Protein AF-A0A3R9X956-F1 (afdb_monomer)

pLDDT: mean 88.22, std 9.68, range [40.03, 97.5]

Mean predicted aligned error: 6.37 Å

Solvent-accessible surface area (backbone atoms only — not comparable to full-atom values): 5744 Å² total; per-residue (Å²): 78,49,27,68,61,52,51,50,45,56,70,79,38,56,86,71,43,56,41,60,66,43,46,50,56,52,52,73,52,25,35,60,70,44,72,50,82,41,82,73,89,79,69,63,71,80,51,96,93,38,40,41,66,55,55,52,53,47,43,51,74,72,67,48,59,50,30,40,58,76,71,4,32,28,36,54,32,65,73,29,72,64,45,50,44,42,49,26,54,32,70,73,41,81,76,62,85,90,70,131

Radius of gyration: 15.82 Å; Cα contacts (8 Å, |Δi|>4): 124; chains: 1; bounding box: 38×31×35 Å

Sequence (100 aa):
MTADQAIDLLHKSPGAYTTPEQIRALAARVNADATGRLTVLYSGGVGKGVWSNDIIKGMVAAGEDVRVINKSEAARFMESKDFYSAVAKAHGIPVEPLIA

Foldseek 3Di:
DFLVVLLVCCVVCVVQQQAPVSLVVSLVPFWQFFFFDAEDDAADAPDVVHTPVNVVVVCVVVVHRYGDSCPGRSVVNCPDLSSVVSNCNSVVHDSDPPDD

Structure (mmCIF, N/CA/C/O backbone):
data_AF-A0A3R9X956-F1
#
_entry.id   AF-A0A3R9X956-F1
#
loop_
_atom_site.group_PDB
_atom_site.id
_atom_site.type_symbol
_atom_site.label_atom_id
_atom_site.label_alt_id
_atom_site.label_comp_id
_atom_site.label_asym_id
_atom_site.label_entity_id
_atom_site.label_seq_id
_atom_site.pdbx_PDB_ins_code
_atom_site.Cartn_x
_atom_site.Cartn_y
_atom_site.Cartn_z
_atom_site.occupancy
_atom_site.B_iso_or_equiv
_atom_site.auth_seq_id
_atom_site.auth_comp_id
_atom_site.auth_asym_id
_atom_site.auth_atom_id
_atom_site.pdbx_PDB_model_num
ATOM 1 N N . MET A 1 1 ? 6.310 -10.181 9.472 1.00 94.81 1 MET A N 1
ATOM 2 C CA . MET A 1 1 ? 5.140 -10.871 8.865 1.00 94.81 1 MET A CA 1
ATOM 3 C C . MET A 1 1 ? 5.029 -10.510 7.390 1.00 94.81 1 MET A C 1
ATOM 5 O O . MET A 1 1 ? 5.603 -9.496 7.002 1.00 94.81 1 MET A O 1
ATOM 9 N N . THR A 1 2 ? 4.332 -11.314 6.588 1.00 97.06 2 THR A N 1
ATOM 10 C CA . THR A 1 2 ? 3.979 -10.961 5.199 1.00 97.06 2 THR A CA 1
ATOM 11 C C . THR A 1 2 ? 2.799 -9.988 5.162 1.00 97.06 2 THR A C 1
ATOM 13 O O . THR A 1 2 ? 2.115 -9.804 6.173 1.00 97.06 2 THR A O 1
ATOM 16 N N . ALA A 1 3 ? 2.542 -9.374 4.007 1.00 96.62 3 ALA A N 1
ATOM 17 C CA . ALA A 1 3 ? 1.371 -8.528 3.807 1.00 96.62 3 ALA A CA 1
ATOM 18 C C . ALA A 1 3 ? 0.077 -9.338 3.962 1.00 96.62 3 ALA A C 1
ATOM 20 O O . ALA A 1 3 ? -0.820 -8.896 4.670 1.00 96.62 3 ALA A O 1
ATOM 21 N N . ASP A 1 4 ? 0.004 -10.549 3.398 1.00 97.50 4 ASP A N 1
ATOM 22 C CA . ASP A 1 4 ? -1.199 -11.396 3.501 1.00 97.50 4 ASP A CA 1
ATOM 23 C C . ASP A 1 4 ? -1.517 -11.757 4.953 1.00 97.50 4 ASP A C 1
ATOM 25 O O . ASP A 1 4 ? -2.667 -11.703 5.367 1.00 97.50 4 ASP A O 1
ATOM 29 N N . GLN A 1 5 ? -0.495 -12.044 5.767 1.00 97.50 5 GLN A N 1
ATOM 30 C CA . GLN A 1 5 ? -0.684 -12.290 7.198 1.00 97.50 5 GLN A CA 1
ATOM 31 C C . GLN A 1 5 ? -1.242 -11.059 7.927 1.00 97.50 5 GLN A C 1
ATOM 33 O O . GLN A 1 5 ? -2.057 -11.201 8.837 1.00 97.50 5 GLN A O 1
ATOM 38 N N . ALA A 1 6 ? -0.801 -9.857 7.553 1.00 96.81 6 ALA A N 1
ATOM 39 C CA . ALA A 1 6 ? -1.293 -8.614 8.138 1.00 96.81 6 ALA A CA 1
ATOM 40 C C . ALA A 1 6 ? -2.733 -8.301 7.699 1.00 96.81 6 ALA A C 1
ATOM 42 O O . ALA A 1 6 ? -3.549 -7.904 8.531 1.00 96.81 6 ALA A O 1
ATOM 43 N N . ILE A 1 7 ? -3.059 -8.528 6.423 1.00 96.69 7 ILE A N 1
ATOM 44 C CA . ILE A 1 7 ? -4.418 -8.393 5.876 1.00 96.69 7 ILE A CA 1
ATOM 45 C C . ILE A 1 7 ? -5.365 -9.368 6.583 1.00 96.69 7 ILE A C 1
ATOM 47 O O . ILE A 1 7 ? -6.407 -8.961 7.096 1.00 96.69 7 ILE A O 1
ATOM 51 N N . ASP A 1 8 ? -4.953 -10.626 6.728 1.00 96.69 8 ASP A N 1
ATOM 52 C CA . ASP A 1 8 ? -5.706 -11.643 7.459 1.00 96.69 8 ASP A CA 1
ATOM 53 C C . ASP A 1 8 ? -6.017 -11.221 8.900 1.00 96.69 8 ASP A C 1
ATOM 55 O O . ASP A 1 8 ? -7.106 -11.493 9.408 1.00 96.69 8 ASP A O 1
ATOM 59 N N . LEU A 1 9 ? -5.075 -10.559 9.581 1.00 95.69 9 LEU A N 1
ATOM 60 C CA . LEU A 1 9 ? -5.283 -10.064 10.942 1.00 95.69 9 LEU A CA 1
ATOM 61 C C . LEU A 1 9 ? -6.345 -8.959 10.993 1.00 95.69 9 LEU A C 1
ATOM 63 O O . LEU A 1 9 ? -7.176 -8.977 11.905 1.00 95.69 9 LEU A O 1
ATOM 67 N N . LEU A 1 10 ? -6.367 -8.045 10.014 1.00 94.31 10 LEU A N 1
ATOM 68 C CA . LEU A 1 10 ? -7.408 -7.015 9.914 1.00 94.31 10 LEU A CA 1
ATOM 69 C C . LEU A 1 10 ? -8.807 -7.635 9.787 1.00 94.31 10 LEU A C 1
ATOM 71 O O . LEU A 1 10 ? -9.757 -7.128 10.385 1.00 94.31 10 LEU A O 1
ATOM 75 N N . HIS A 1 11 ? -8.937 -8.746 9.055 1.00 93.19 11 HIS A N 1
ATOM 76 C CA . HIS A 1 11 ? -10.218 -9.438 8.865 1.00 93.19 11 HIS A CA 1
ATOM 77 C C . HIS A 1 11 ? -1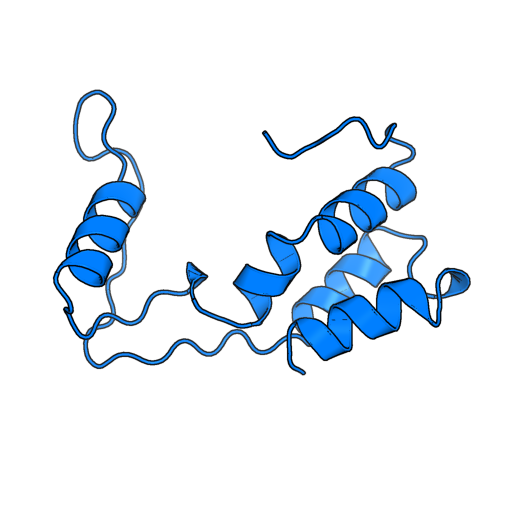0.625 -10.301 10.057 1.00 93.19 11 HIS A C 1
ATOM 79 O O . HIS A 1 11 ? -11.786 -10.283 10.462 1.00 93.19 11 HIS A O 1
ATOM 85 N N . LYS A 1 12 ? -9.687 -11.068 10.619 1.00 93.69 12 LYS A N 1
ATOM 86 C CA . LYS A 1 12 ? -9.964 -12.044 11.687 1.00 93.69 12 LYS A CA 1
ATOM 87 C C . LYS A 1 12 ? -10.171 -11.386 13.051 1.00 93.69 12 LYS A C 1
ATOM 89 O O . LYS A 1 12 ? -10.867 -11.951 13.892 1.00 93.69 12 LYS A O 1
ATOM 94 N N . SER A 1 13 ? -9.608 -10.195 13.261 1.00 89.62 13 SER A N 1
ATOM 95 C CA . SER A 1 13 ? -9.629 -9.497 14.551 1.00 89.62 13 SER A CA 1
ATOM 96 C C . SER A 1 13 ? -10.040 -8.025 14.409 1.00 89.62 13 SER A C 1
ATOM 98 O O . SER A 1 13 ? -9.287 -7.135 14.810 1.00 89.62 13 SER A O 1
ATOM 100 N N . PRO A 1 14 ? -11.248 -7.716 13.899 1.00 78.50 14 PRO A N 1
ATOM 101 C CA . PRO A 1 14 ? -11.652 -6.338 13.608 1.00 78.50 14 PRO A CA 1
ATOM 102 C C . PRO A 1 14 ? -11.741 -5.445 14.858 1.00 78.50 14 PRO A C 1
ATOM 104 O O . PRO A 1 14 ? -11.660 -4.225 14.744 1.00 78.50 14 PRO A O 1
ATOM 107 N N . GLY A 1 15 ? -11.893 -6.032 16.052 1.00 86.44 15 GLY A N 1
ATOM 108 C CA . GLY A 1 15 ? -11.865 -5.309 17.330 1.00 86.44 15 GLY A CA 1
ATOM 109 C C . GLY A 1 15 ? -10.461 -4.967 17.845 1.00 86.44 15 GLY A C 1
ATOM 110 O O . GLY A 1 15 ? -10.341 -4.178 18.775 1.00 86.44 15 GLY A O 1
ATOM 111 N N . ALA A 1 16 ? -9.400 -5.539 17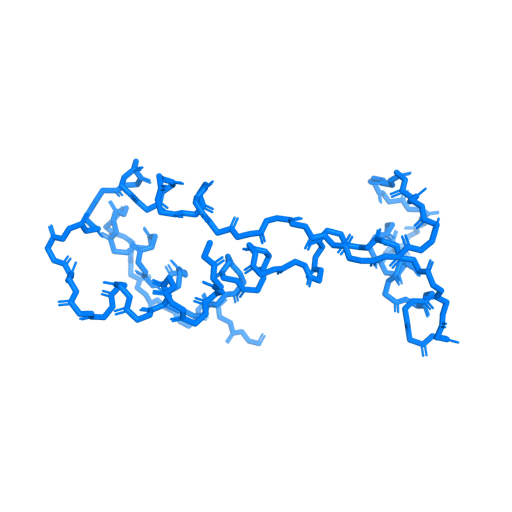.263 1.00 88.62 16 ALA A N 1
ATOM 112 C CA . ALA A 1 16 ? -8.014 -5.296 17.677 1.00 88.62 16 ALA A CA 1
ATOM 113 C C . ALA A 1 16 ? -7.351 -4.115 16.939 1.00 88.62 16 ALA A C 1
ATOM 115 O O . ALA A 1 16 ? -6.272 -3.677 17.338 1.00 88.62 16 ALA A O 1
ATOM 116 N N . TYR A 1 17 ? -7.984 -3.617 15.871 1.00 91.62 17 TYR A N 1
ATOM 117 C CA . TYR A 1 17 ? -7.442 -2.598 14.965 1.00 91.62 17 TYR A CA 1
ATOM 118 C C . TYR A 1 17 ? -8.456 -1.473 14.731 1.00 91.62 17 TYR A C 1
ATOM 120 O O . TYR A 1 17 ? -8.851 -1.187 13.603 1.00 91.62 17 TYR A O 1
ATOM 128 N N . THR A 1 18 ? -8.922 -0.862 15.818 1.00 92.44 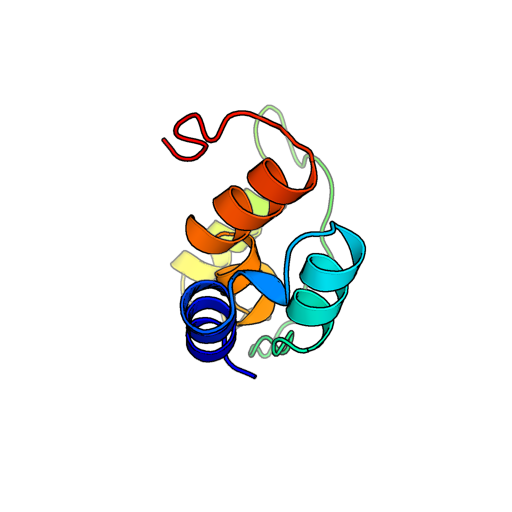18 THR A N 1
ATOM 129 C CA . THR A 1 18 ? -9.929 0.206 15.790 1.00 92.44 18 THR A CA 1
ATOM 130 C C . THR A 1 18 ? -9.330 1.604 15.893 1.00 92.44 18 THR A C 1
ATOM 132 O O . THR A 1 18 ? -10.039 2.565 15.613 1.00 92.44 18 THR A O 1
ATOM 135 N N . THR A 1 19 ? -8.061 1.740 16.296 1.00 95.00 19 THR A N 1
ATOM 136 C CA . THR A 1 19 ? -7.380 3.042 16.398 1.00 95.00 19 THR A CA 1
ATOM 137 C C . THR A 1 19 ? -6.230 3.184 15.395 1.00 95.00 19 THR A C 1
ATOM 139 O O . THR A 1 19 ? -5.620 2.180 15.000 1.00 95.00 19 THR A O 1
ATOM 142 N N . PRO A 1 20 ? -5.873 4.423 15.005 1.00 94.00 20 PRO A N 1
ATOM 143 C CA . PRO A 1 20 ? -4.736 4.672 14.120 1.00 94.00 20 PRO A CA 1
ATOM 144 C C . PRO A 1 20 ? -3.417 4.099 14.660 1.00 94.00 20 PRO A C 1
ATOM 146 O O . PRO A 1 20 ? -2.593 3.591 13.899 1.00 94.00 20 PRO A O 1
ATOM 149 N N . GLU A 1 21 ? -3.211 4.135 15.977 1.00 95.81 21 GLU A N 1
ATOM 150 C CA . GLU A 1 21 ? -2.013 3.612 16.640 1.00 95.81 21 GLU A CA 1
ATOM 151 C C . GLU A 1 21 ? -1.919 2.092 16.510 1.00 95.81 21 GLU A C 1
ATOM 153 O O . GLU A 1 21 ? -0.839 1.568 16.239 1.00 95.81 21 GLU A O 1
ATOM 158 N N . GLN A 1 22 ? -3.039 1.379 16.653 1.00 95.81 22 GLN A N 1
ATOM 159 C CA . GLN A 1 22 ? -3.085 -0.078 16.501 1.00 95.81 22 GLN A CA 1
ATOM 160 C C . GLN A 1 22 ? -2.771 -0.501 15.064 1.00 95.81 22 GLN A C 1
ATOM 162 O O . GLN A 1 22 ? -2.010 -1.446 14.845 1.00 95.81 22 GLN A O 1
ATOM 167 N N . ILE A 1 23 ? -3.302 0.227 14.081 1.00 94.88 23 ILE A N 1
ATOM 168 C CA . ILE A 1 23 ? -3.037 -0.030 12.660 1.00 94.88 23 ILE A CA 1
ATOM 169 C C . ILE A 1 23 ? -1.574 0.274 12.320 1.00 94.88 23 ILE A C 1
ATOM 171 O O . ILE A 1 23 ? -0.911 -0.521 11.654 1.00 94.88 23 ILE A O 1
ATOM 175 N N . ARG A 1 24 ? -1.023 1.378 12.841 1.00 94.75 24 ARG A N 1
ATOM 176 C CA . ARG A 1 24 ? 0.401 1.714 12.694 1.00 94.75 24 ARG A CA 1
ATOM 177 C C . ARG A 1 24 ? 1.300 0.652 13.328 1.00 94.75 24 ARG A C 1
ATOM 179 O O . ARG A 1 24 ? 2.302 0.262 12.732 1.00 94.75 24 ARG A O 1
ATOM 186 N N . ALA A 1 25 ? 0.939 0.161 14.512 1.00 95.94 25 ALA A N 1
ATOM 187 C CA . ALA A 1 25 ? 1.670 -0.900 15.195 1.00 95.94 25 ALA A CA 1
ATOM 188 C C . ALA A 1 25 ? 1.620 -2.229 14.425 1.00 95.94 25 ALA A C 1
ATOM 190 O O . ALA A 1 25 ? 2.600 -2.972 14.445 1.00 95.94 25 ALA A O 1
ATOM 191 N N . LEU A 1 26 ? 0.516 -2.527 13.730 1.00 95.69 26 LEU A N 1
ATOM 192 C CA . LEU A 1 26 ? 0.438 -3.663 12.812 1.00 95.69 26 LEU A CA 1
ATOM 193 C C . LEU A 1 26 ? 1.384 -3.471 11.619 1.00 95.6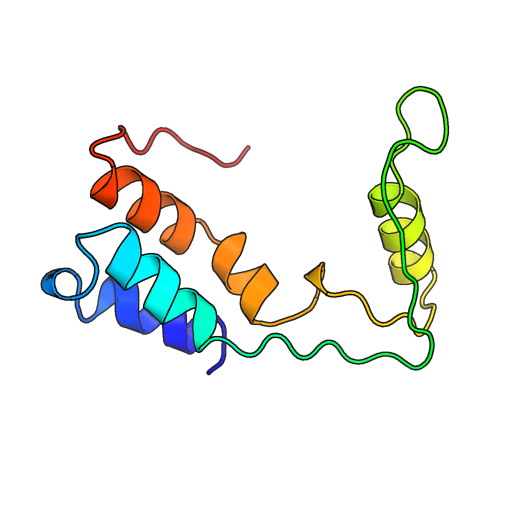9 26 LEU A C 1
ATOM 195 O O . LEU A 1 26 ? 2.212 -4.345 11.369 1.00 95.69 26 LEU A O 1
ATOM 199 N N . ALA A 1 27 ? 1.323 -2.316 10.947 1.00 94.94 27 ALA A N 1
ATOM 200 C CA . ALA A 1 27 ? 2.181 -1.993 9.802 1.00 94.94 27 ALA A CA 1
ATOM 201 C C . ALA A 1 27 ? 3.677 -2.107 10.139 1.00 94.94 27 ALA A C 1
ATOM 203 O O . ALA A 1 27 ? 4.444 -2.682 9.372 1.00 94.94 27 ALA A O 1
ATOM 204 N N . ALA A 1 28 ? 4.080 -1.649 11.328 1.00 95.00 28 ALA A N 1
ATOM 205 C CA . ALA A 1 28 ? 5.464 -1.714 11.801 1.00 95.00 28 ALA A CA 1
ATOM 206 C C . ALA A 1 28 ? 6.006 -3.145 11.997 1.00 95.00 28 ALA A C 1
ATOM 208 O O . ALA A 1 28 ? 7.212 -3.330 12.137 1.00 95.00 28 ALA A O 1
ATOM 209 N N . ARG A 1 29 ? 5.139 -4.166 12.032 1.00 95.94 29 ARG A N 1
ATOM 210 C CA . ARG A 1 29 ? 5.536 -5.579 12.157 1.00 95.94 29 ARG A CA 1
ATOM 211 C C . ARG A 1 29 ? 5.610 -6.297 10.801 1.00 95.94 29 ARG A C 1
ATOM 213 O O . ARG A 1 29 ? 6.063 -7.451 10.740 1.00 95.94 29 ARG A O 1
ATOM 220 N N . VAL A 1 30 ? 5.138 -5.657 9.729 1.00 96.44 30 VAL A N 1
ATOM 221 C CA . VAL A 1 30 ? 5.210 -6.173 8.355 1.00 96.44 30 VAL A CA 1
ATOM 222 C C . VAL A 1 30 ? 6.632 -6.038 7.838 1.00 96.44 30 VAL A C 1
ATOM 224 O O . VAL A 1 30 ? 7.322 -5.067 8.133 1.00 96.44 30 VAL A O 1
ATOM 227 N N . ASN A 1 31 ? 7.100 -7.059 7.123 1.00 94.56 31 ASN A N 1
ATOM 228 C CA . ASN A 1 31 ? 8.471 -7.095 6.645 1.00 94.56 31 ASN A CA 1
ATOM 229 C C . ASN A 1 31 ? 8.728 -5.937 5.662 1.00 94.56 31 ASN A C 1
ATOM 231 O O . ASN A 1 31 ? 8.110 -5.873 4.601 1.00 94.56 31 ASN A O 1
ATOM 235 N N . ALA A 1 32 ? 9.641 -5.038 6.023 1.00 91.06 32 ALA A N 1
ATOM 236 C CA . ALA A 1 32 ? 10.052 -3.908 5.196 1.00 91.06 32 ALA A CA 1
ATOM 237 C C . ALA A 1 32 ? 11.268 -4.228 4.307 1.00 91.06 32 ALA A C 1
ATOM 239 O O . ALA A 1 32 ? 11.714 -3.365 3.547 1.00 91.06 32 ALA A O 1
ATOM 240 N N . ASP A 1 33 ? 11.804 -5.450 4.381 1.00 88.31 33 ASP A N 1
ATOM 241 C CA . ASP A 1 33 ? 12.915 -5.868 3.540 1.00 88.31 33 ASP A CA 1
ATOM 242 C C . ASP A 1 33 ? 12.515 -5.826 2.066 1.00 88.31 33 ASP A C 1
ATOM 244 O O . ASP A 1 33 ? 11.509 -6.393 1.635 1.00 88.31 33 ASP A O 1
ATOM 248 N N . ALA A 1 34 ? 13.358 -5.160 1.287 1.00 84.44 34 ALA A N 1
ATOM 249 C CA . ALA A 1 34 ? 13.333 -5.191 -0.161 1.00 84.44 34 ALA A CA 1
ATOM 250 C C . ALA A 1 34 ? 14.629 -5.835 -0.651 1.00 84.44 34 ALA A C 1
ATOM 252 O O . ALA A 1 34 ? 15.724 -5.511 -0.177 1.00 84.44 34 ALA A O 1
ATOM 253 N N . THR A 1 35 ? 14.511 -6.748 -1.608 1.00 84.31 35 THR A N 1
ATOM 254 C CA . THR A 1 35 ? 15.661 -7.370 -2.265 1.00 84.31 35 THR A CA 1
ATOM 255 C C . THR A 1 35 ? 16.156 -6.490 -3.403 1.00 84.31 35 THR A C 1
ATOM 257 O O . THR A 1 35 ? 15.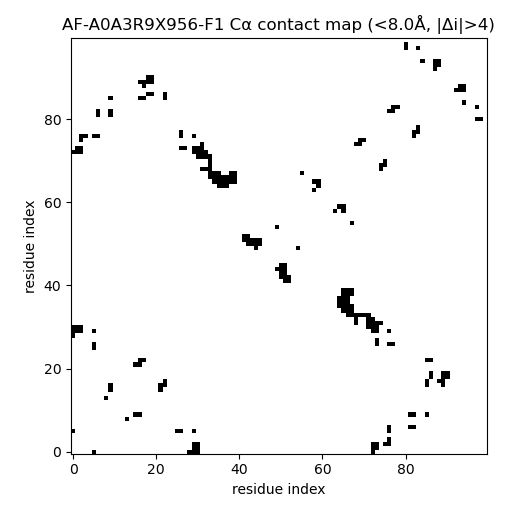365 -5.830 -4.073 1.00 84.31 35 THR A O 1
ATOM 260 N N . GLY A 1 36 ? 17.463 -6.506 -3.631 1.00 83.75 36 GLY A N 1
ATOM 261 C CA . GLY A 1 36 ? 18.093 -5.849 -4.767 1.00 83.75 36 GLY A CA 1
ATOM 262 C C . GLY A 1 36 ? 19.571 -5.585 -4.504 1.00 83.75 36 GLY A C 1
ATOM 263 O O . GLY A 1 36 ? 19.957 -5.356 -3.349 1.00 83.75 36 GLY A O 1
ATOM 264 N N . ARG A 1 37 ? 20.400 -5.628 -5.550 1.00 87.38 37 ARG A N 1
ATOM 265 C CA . ARG A 1 37 ? 21.846 -5.356 -5.451 1.00 87.38 37 ARG A CA 1
ATOM 266 C C . ARG A 1 37 ? 22.170 -3.865 -5.368 1.00 87.38 37 ARG A C 1
ATOM 268 O O . ARG A 1 37 ? 23.110 -3.500 -4.668 1.00 87.38 37 ARG A O 1
ATOM 275 N N . LEU A 1 38 ? 21.403 -3.012 -6.044 1.00 83.75 38 LEU A N 1
ATOM 276 C CA . LEU A 1 38 ? 21.603 -1.564 -6.039 1.00 83.75 38 LEU A CA 1
ATOM 277 C C . LEU A 1 38 ? 20.616 -0.880 -5.087 1.00 83.75 38 LEU A C 1
ATOM 279 O O . LEU A 1 38 ? 19.409 -0.922 -5.306 1.00 83.75 38 LEU A O 1
ATOM 283 N N . THR A 1 39 ? 21.120 -0.202 -4.057 1.00 83.38 39 THR A N 1
ATOM 284 C CA . THR A 1 39 ? 20.304 0.686 -3.216 1.00 83.38 39 THR A CA 1
ATOM 285 C C . THR A 1 39 ? 20.302 2.086 -3.813 1.00 83.38 39 THR A C 1
ATOM 287 O O . THR A 1 39 ? 21.358 2.705 -3.923 1.00 83.38 39 THR A O 1
ATOM 290 N N . VAL A 1 40 ? 19.122 2.601 -4.161 1.00 80.00 40 VAL A N 1
ATOM 291 C CA . VAL A 1 40 ? 18.962 3.965 -4.682 1.00 80.00 40 VAL A CA 1
ATOM 292 C C . VAL A 1 40 ? 18.206 4.807 -3.662 1.00 80.00 40 VAL A C 1
ATOM 294 O O . VAL A 1 40 ? 17.096 4.463 -3.263 1.00 80.00 40 VAL A O 1
ATOM 297 N N . LEU A 1 41 ? 18.810 5.918 -3.243 1.00 80.50 41 LEU A N 1
ATOM 298 C CA . LEU A 1 41 ? 18.157 6.951 -2.442 1.00 80.50 41 LEU A CA 1
ATOM 299 C C . LEU A 1 41 ? 17.642 8.026 -3.389 1.00 80.50 41 LEU A C 1
ATOM 301 O O . LEU A 1 41 ? 18.424 8.645 -4.108 1.00 80.50 41 LEU A O 1
ATOM 305 N N . TYR A 1 42 ? 16.330 8.230 -3.406 1.00 82.50 42 TYR A N 1
ATOM 306 C CA . TYR A 1 42 ? 15.698 9.121 -4.363 1.00 82.50 42 TYR A CA 1
ATOM 307 C C . TYR A 1 42 ? 14.507 9.846 -3.735 1.00 82.50 42 TYR A C 1
ATOM 309 O O . TYR A 1 42 ? 13.799 9.310 -2.882 1.00 82.50 42 TYR A O 1
ATOM 317 N N . SER A 1 43 ? 14.289 11.091 -4.146 1.00 83.12 43 SER A N 1
ATOM 318 C CA . SER A 1 43 ? 13.181 11.920 -3.673 1.00 83.12 43 SER A CA 1
ATOM 319 C C . SER A 1 43 ? 12.880 13.033 -4.677 1.00 83.12 43 SER A C 1
ATOM 321 O O . SER A 1 43 ? 13.656 13.272 -5.601 1.00 83.12 43 SER A O 1
ATOM 323 N N . GLY A 1 44 ? 11.732 13.690 -4.521 1.00 89.88 44 GLY A N 1
ATOM 324 C CA . GLY A 1 44 ? 11.382 14.884 -5.290 1.00 89.88 44 GLY A CA 1
ATOM 325 C C . GLY A 1 44 ? 11.038 14.653 -6.766 1.00 89.88 44 GLY A C 1
ATOM 326 O O . GLY A 1 44 ? 10.942 13.524 -7.258 1.00 89.88 44 GLY A O 1
ATOM 327 N N . GLY A 1 45 ? 10.795 15.773 -7.446 1.00 90.94 45 GLY A N 1
ATOM 328 C CA . GLY A 1 45 ? 10.595 15.830 -8.889 1.00 90.94 45 GLY A CA 1
ATOM 329 C C . GLY A 1 45 ? 11.929 15.946 -9.620 1.00 90.94 45 GLY A C 1
ATOM 330 O O . GLY A 1 45 ? 12.825 16.659 -9.176 1.00 90.94 45 GLY A O 1
ATOM 331 N N . VAL A 1 46 ? 12.037 15.264 -10.755 1.00 86.12 46 VAL A N 1
ATOM 332 C CA . VAL A 1 46 ? 13.235 15.259 -11.618 1.00 86.12 46 VAL A CA 1
ATOM 333 C C . VAL A 1 46 ? 13.035 16.079 -12.896 1.00 86.12 46 VAL A C 1
ATOM 335 O O . VAL A 1 46 ? 13.989 16.388 -13.602 1.00 86.12 46 VAL A O 1
ATOM 338 N N . GLY A 1 47 ? 11.789 16.457 -13.188 1.00 86.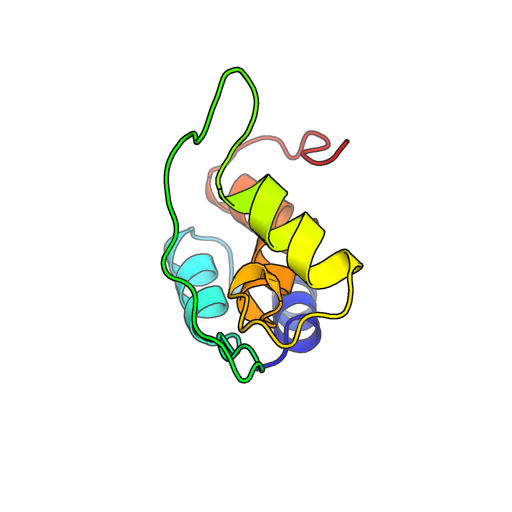69 47 GLY A N 1
ATOM 339 C CA . GLY A 1 47 ? 11.384 17.265 -14.333 1.00 86.69 47 GLY A CA 1
ATOM 340 C C . GLY A 1 47 ? 9.879 17.541 -14.300 1.00 86.69 47 GLY A C 1
ATOM 341 O O . GLY A 1 47 ? 9.173 17.068 -13.407 1.00 86.69 47 GLY A O 1
ATOM 342 N N . LYS A 1 48 ? 9.357 18.316 -15.262 1.00 86.94 48 LYS A N 1
ATOM 343 C CA . LYS A 1 48 ? 7.916 18.623 -15.329 1.00 86.94 48 LYS A CA 1
ATOM 344 C C . LYS A 1 48 ? 7.094 17.333 -15.440 1.00 86.94 48 LYS A C 1
ATOM 346 O O . LYS A 1 48 ? 7.120 16.681 -16.476 1.00 86.94 48 LYS A O 1
ATOM 351 N N . GLY A 1 49 ? 6.357 17.007 -14.378 1.00 85.69 49 GLY A N 1
ATOM 352 C CA . GLY A 1 49 ? 5.467 15.845 -14.319 1.00 85.69 49 GLY A CA 1
ATOM 353 C C . GLY A 1 49 ? 6.157 14.497 -14.094 1.00 85.69 49 GLY A C 1
ATOM 354 O O . GLY A 1 49 ? 5.470 13.485 -14.126 1.00 85.69 49 GLY A O 1
ATOM 355 N N . VAL A 1 50 ? 7.474 14.471 -13.856 1.00 87.94 50 VAL A N 1
ATOM 356 C CA . VAL A 1 50 ? 8.229 13.235 -13.609 1.00 87.94 50 VAL A CA 1
ATOM 357 C C . VAL A 1 50 ? 8.762 13.248 -12.185 1.00 87.94 50 VAL A C 1
ATOM 359 O O . VAL A 1 50 ? 9.470 14.175 -11.772 1.00 87.94 50 VAL A O 1
ATOM 362 N N . TRP A 1 51 ? 8.442 12.198 -11.443 1.00 90.31 51 TRP A N 1
ATOM 363 C CA . TRP A 1 51 ? 8.891 11.982 -10.078 1.00 90.31 51 TRP A CA 1
ATOM 364 C C . TRP A 1 51 ? 9.994 10.940 -10.046 1.00 90.31 51 TRP A C 1
ATOM 366 O O . TRP A 1 51 ? 10.054 10.037 -10.878 1.00 90.31 51 TRP A O 1
ATOM 376 N N . SER A 1 52 ? 10.847 11.006 -9.029 1.00 89.06 52 SER A N 1
ATOM 377 C CA . SER A 1 52 ? 11.890 10.000 -8.833 1.00 89.06 52 SER A CA 1
ATOM 378 C C . SER A 1 52 ? 11.336 8.564 -8.756 1.00 89.06 52 SER A C 1
ATOM 380 O O . SER A 1 52 ? 11.975 7.630 -9.228 1.00 89.06 52 SER A O 1
ATOM 382 N N . ASN A 1 53 ? 10.105 8.383 -8.259 1.00 86.38 53 ASN A N 1
ATOM 383 C CA . ASN A 1 53 ? 9.402 7.094 -8.297 1.00 86.38 53 ASN A CA 1
ATOM 384 C C . ASN A 1 53 ? 9.159 6.572 -9.724 1.00 86.38 53 ASN A C 1
ATOM 386 O O . ASN A 1 53 ? 9.188 5.361 -9.930 1.00 86.38 53 ASN A O 1
ATOM 390 N N . ASP A 1 54 ? 8.923 7.448 -10.701 1.00 88.25 54 ASP A N 1
ATOM 391 C CA . ASP A 1 54 ? 8.662 7.049 -12.088 1.00 88.25 54 ASP A CA 1
ATOM 392 C C . ASP A 1 54 ? 9.928 6.483 -12.740 1.00 88.25 54 ASP A C 1
ATOM 394 O O . ASP A 1 54 ? 9.869 5.455 -13.414 1.00 88.25 54 ASP A O 1
ATOM 398 N N . ILE A 1 55 ? 11.091 7.082 -12.455 1.00 87.81 55 ILE A N 1
ATOM 399 C CA . ILE A 1 55 ? 12.393 6.554 -12.892 1.00 87.81 55 ILE A CA 1
ATOM 400 C C . ILE A 1 55 ? 12.623 5.160 -12.306 1.00 87.81 55 ILE A C 1
ATOM 402 O O . ILE A 1 55 ? 12.965 4.230 -13.030 1.00 87.81 55 ILE A O 1
ATOM 406 N N . ILE A 1 56 ? 12.397 4.997 -11.003 1.00 89.00 56 ILE A N 1
ATOM 407 C CA . ILE A 1 56 ? 12.651 3.735 -10.297 1.00 89.00 56 ILE A CA 1
ATOM 408 C C . ILE A 1 56 ? 11.721 2.628 -10.793 1.00 89.00 56 ILE A C 1
ATOM 410 O O . ILE A 1 56 ? 12.155 1.492 -10.986 1.00 89.00 56 ILE A O 1
ATOM 414 N N . LYS A 1 57 ? 10.454 2.960 -11.070 1.00 86.44 57 LYS A N 1
ATOM 415 C CA . LYS A 1 57 ? 9.518 2.053 -11.748 1.00 86.44 57 LYS A CA 1
ATOM 416 C C . LYS A 1 57 ? 10.029 1.656 -13.137 1.00 86.44 57 LYS A C 1
ATOM 418 O O . LYS A 1 57 ? 9.927 0.484 -13.490 1.00 86.44 57 LYS A O 1
ATOM 423 N N . GLY A 1 58 ? 10.614 2.591 -13.887 1.00 88.00 58 GLY A N 1
ATOM 424 C CA . GLY A 1 58 ? 11.263 2.326 -15.173 1.00 88.00 58 GLY A CA 1
ATOM 425 C C . GLY A 1 58 ? 12.442 1.354 -15.069 1.00 88.00 58 GLY A C 1
ATOM 426 O O . GLY A 1 58 ? 12.464 0.359 -15.787 1.00 88.00 58 GLY A O 1
ATOM 427 N N . MET A 1 59 ? 13.369 1.580 -14.131 1.00 89.31 59 MET A N 1
ATOM 428 C CA . MET A 1 59 ? 14.515 0.687 -13.874 1.00 89.31 59 MET A CA 1
ATOM 429 C C . MET A 1 59 ? 14.043 -0.730 -13.520 1.00 89.31 59 MET A C 1
ATOM 431 O O . MET A 1 59 ? 14.517 -1.725 -14.067 1.00 89.31 59 MET A O 1
ATOM 435 N N . VAL A 1 60 ? 13.033 -0.825 -12.650 1.00 87.44 60 VAL A N 1
ATOM 436 C CA . VAL A 1 60 ? 12.385 -2.094 -12.302 1.00 87.44 60 VAL A CA 1
ATOM 437 C C . VAL A 1 60 ? 11.793 -2.786 -13.531 1.00 87.44 60 VAL A C 1
ATOM 439 O O . VAL A 1 60 ? 11.977 -3.992 -13.688 1.00 87.44 60 VAL A O 1
ATOM 442 N N . ALA A 1 61 ? 11.070 -2.053 -14.381 1.00 88.38 61 ALA A N 1
ATOM 443 C CA . ALA A 1 61 ? 10.447 -2.601 -15.585 1.00 88.38 61 ALA A CA 1
ATOM 444 C C . ALA A 1 61 ? 11.487 -3.056 -16.623 1.00 88.38 61 ALA A C 1
ATOM 446 O O . ALA A 1 61 ? 11.246 -4.019 -17.347 1.00 88.38 61 ALA A O 1
ATOM 447 N N . ALA A 1 62 ? 12.655 -2.411 -16.652 1.00 91.31 62 ALA A N 1
ATOM 448 C CA . ALA A 1 62 ? 13.800 -2.800 -17.472 1.00 91.31 62 ALA A CA 1
ATOM 449 C C . ALA A 1 62 ? 14.558 -4.032 -16.934 1.00 91.31 62 ALA A C 1
ATOM 451 O O . ALA A 1 62 ? 15.488 -4.509 -17.582 1.00 91.31 62 ALA A O 1
ATOM 452 N N . GLY A 1 63 ? 14.168 -4.569 -15.771 1.00 87.88 63 GLY A N 1
ATOM 453 C CA . GLY A 1 63 ? 14.808 -5.733 -15.155 1.00 87.88 63 GLY A CA 1
ATOM 4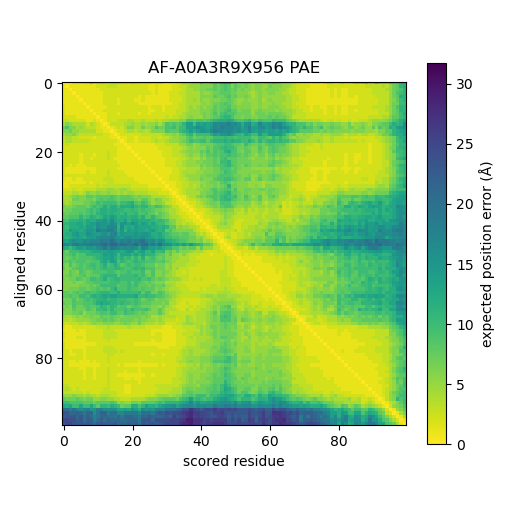54 C C . GLY A 1 63 ? 16.076 -5.404 -14.367 1.00 87.88 63 GLY A C 1
ATOM 455 O O . GLY A 1 63 ? 16.853 -6.307 -14.057 1.00 87.88 63 GLY A O 1
ATOM 456 N N . GLU A 1 64 ? 16.301 -4.132 -14.031 1.00 89.56 64 GLU A N 1
ATOM 457 C CA . GLU A 1 64 ? 17.432 -3.746 -13.196 1.00 89.56 64 GLU A CA 1
ATOM 458 C C . GLU A 1 64 ? 17.284 -4.283 -11.766 1.00 89.56 64 GLU A C 1
ATOM 460 O O . GLU A 1 64 ? 16.199 -4.313 -11.176 1.00 89.56 64 GLU A O 1
ATOM 465 N N . ASP A 1 65 ? 18.413 -4.681 -11.182 1.00 87.25 65 ASP A N 1
ATOM 466 C CA . ASP A 1 65 ? 18.484 -5.275 -9.848 1.00 87.25 65 ASP A CA 1
ATOM 467 C C . ASP A 1 65 ? 18.542 -4.193 -8.756 1.00 87.25 65 ASP A C 1
ATOM 469 O O . ASP A 1 65 ? 19.552 -3.992 -8.072 1.00 87.25 65 ASP A O 1
ATOM 473 N N . VAL A 1 66 ? 17.444 -3.444 -8.643 1.00 86.88 66 VAL A N 1
ATOM 474 C CA . VAL A 1 66 ? 17.297 -2.313 -7.724 1.00 86.88 66 VAL A CA 1
ATOM 475 C C . VAL A 1 66 ? 16.498 -2.718 -6.492 1.00 86.88 66 VAL A C 1
ATOM 477 O O . VAL A 1 66 ? 15.404 -3.278 -6.586 1.00 86.88 66 VAL A O 1
ATOM 480 N N . ARG A 1 67 ? 17.018 -2.360 -5.318 1.00 84.19 67 ARG A N 1
ATOM 481 C CA . ARG A 1 67 ? 16.313 -2.449 -4.043 1.00 84.19 67 ARG A CA 1
ATOM 482 C C . ARG A 1 67 ? 15.285 -1.328 -3.961 1.00 84.19 67 ARG A C 1
ATOM 484 O O . ARG A 1 67 ? 15.639 -0.168 -3.759 1.00 84.19 67 ARG A O 1
ATOM 491 N N . VAL A 1 68 ? 14.011 -1.687 -4.071 1.00 82.81 68 VAL A N 1
ATOM 492 C CA . VAL A 1 68 ? 12.895 -0.734 -4.039 1.00 82.81 68 VAL A CA 1
ATOM 493 C C . VAL A 1 68 ? 12.021 -1.011 -2.826 1.00 82.81 68 VAL A C 1
ATOM 495 O O . VAL A 1 68 ? 11.384 -2.057 -2.753 1.00 82.81 68 VAL A O 1
ATOM 498 N N . ILE A 1 69 ? 11.959 -0.065 -1.884 1.00 79.62 69 ILE A N 1
ATOM 499 C CA . ILE A 1 69 ? 11.159 -0.192 -0.649 1.00 79.62 69 ILE A CA 1
ATOM 500 C C . ILE A 1 69 ? 9.680 -0.451 -0.969 1.00 79.62 69 ILE A C 1
ATOM 502 O O . ILE A 1 69 ? 9.039 -1.247 -0.285 1.00 79.62 69 ILE A O 1
ATOM 506 N N . ASN A 1 70 ? 9.164 0.122 -2.062 1.00 79.44 70 ASN A N 1
ATOM 507 C CA . ASN A 1 70 ? 7.799 -0.115 -2.544 1.00 79.44 70 ASN A CA 1
ATOM 508 C C . ASN A 1 70 ? 7.523 -1.570 -2.982 1.00 79.44 70 ASN A C 1
ATOM 510 O O . ASN A 1 70 ? 6.375 -1.921 -3.210 1.00 79.44 70 ASN A O 1
ATOM 514 N N . LYS A 1 71 ? 8.543 -2.433 -3.089 1.00 83.06 71 LYS A N 1
ATOM 515 C CA . LYS A 1 71 ? 8.378 -3.879 -3.325 1.00 83.06 71 LYS A CA 1
ATOM 516 C C . LYS A 1 71 ? 8.410 -4.726 -2.048 1.00 83.06 71 LYS A C 1
ATOM 518 O O . LYS A 1 71 ? 8.327 -5.946 -2.138 1.00 83.06 71 LYS A O 1
ATOM 523 N N . SER A 1 72 ? 8.575 -4.112 -0.879 1.00 90.75 72 SER A N 1
ATOM 524 C CA . SER A 1 72 ? 8.518 -4.832 0.396 1.00 90.75 72 SER A CA 1
ATOM 525 C C . SER A 1 72 ? 7.095 -5.299 0.715 1.00 90.75 72 SER A C 1
ATOM 527 O O . SER A 1 72 ? 6.109 -4.731 0.237 1.00 90.75 72 SER A O 1
ATOM 529 N N . GLU A 1 73 ? 6.972 -6.295 1.593 1.00 95.12 73 GLU A N 1
ATOM 530 C CA . GLU A 1 73 ? 5.667 -6.723 2.109 1.00 95.12 73 GLU A CA 1
ATOM 531 C C . GLU A 1 73 ? 4.960 -5.587 2.865 1.00 95.12 73 GLU A C 1
ATOM 533 O O . GLU A 1 73 ? 3.740 -5.470 2.802 1.00 95.12 73 GLU A O 1
ATOM 538 N N . ALA A 1 74 ? 5.715 -4.720 3.546 1.00 94.06 74 ALA A N 1
ATOM 539 C CA . ALA A 1 74 ? 5.176 -3.551 4.233 1.00 94.06 74 ALA A CA 1
ATOM 540 C C . ALA A 1 74 ? 4.541 -2.560 3.252 1.00 94.06 74 ALA A C 1
ATOM 542 O O . ALA A 1 74 ? 3.436 -2.083 3.503 1.00 94.06 74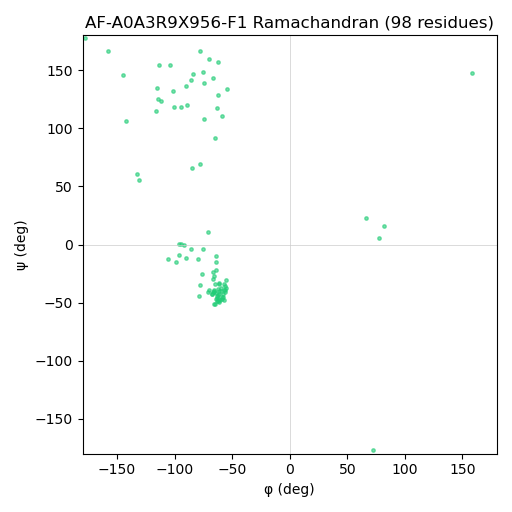 ALA A O 1
ATOM 543 N N . ALA A 1 75 ? 5.196 -2.284 2.121 1.00 90.44 75 ALA A N 1
ATOM 544 C CA . ALA A 1 75 ? 4.617 -1.448 1.075 1.00 90.44 75 ALA A CA 1
ATOM 545 C C . ALA A 1 75 ? 3.364 -2.093 0.469 1.00 90.44 75 ALA A C 1
ATOM 547 O O . ALA A 1 75 ? 2.321 -1.447 0.423 1.00 90.44 75 ALA A O 1
ATOM 548 N N . ARG A 1 76 ? 3.420 -3.390 0.128 1.00 94.12 76 ARG A N 1
ATOM 549 C CA . ARG A 1 76 ? 2.255 -4.136 -0.382 1.00 94.12 76 ARG A CA 1
ATOM 550 C C . ARG A 1 76 ? 1.068 -4.095 0.583 1.00 94.12 76 ARG A C 1
ATOM 552 O O . ARG A 1 76 ? -0.074 -3.971 0.152 1.00 94.12 76 ARG A O 1
ATOM 559 N N . PHE A 1 77 ? 1.329 -4.187 1.886 1.00 96.06 77 PHE A N 1
ATOM 560 C CA . PHE A 1 77 ? 0.300 -4.063 2.913 1.00 96.06 77 PHE A CA 1
ATOM 561 C C . PHE A 1 77 ? -0.291 -2.652 2.948 1.00 96.06 77 PHE A C 1
ATOM 563 O O . PHE A 1 77 ? -1.508 -2.508 2.883 1.00 96.06 77 PHE A O 1
ATOM 570 N N . MET A 1 78 ? 0.550 -1.617 3.021 1.00 93.81 78 MET A N 1
ATOM 571 C CA . MET A 1 78 ? 0.103 -0.222 3.120 1.00 93.81 78 MET A CA 1
ATOM 572 C C . MET A 1 78 ? -0.627 0.276 1.865 1.00 93.81 78 MET A C 1
ATOM 574 O O . MET A 1 78 ? -1.469 1.161 1.967 1.00 93.81 78 MET A O 1
ATOM 578 N N . GLU A 1 79 ? -0.333 -0.299 0.699 1.00 91.56 79 GLU A N 1
ATOM 579 C CA . GLU A 1 79 ? -1.011 -0.003 -0.569 1.00 91.56 79 GLU A CA 1
ATOM 580 C C . GLU A 1 79 ? -2.302 -0.835 -0.766 1.00 91.56 79 GLU A C 1
ATOM 582 O O . GLU A 1 79 ? -3.028 -0.643 -1.742 1.00 91.56 79 GLU A O 1
ATOM 587 N N . SER A 1 80 ? -2.627 -1.760 0.149 1.00 93.81 80 SER A N 1
ATOM 588 C CA . SER A 1 80 ? -3.813 -2.621 0.038 1.00 93.81 80 SER A CA 1
ATOM 589 C C . SER A 1 80 ? -5.122 -1.893 0.369 1.00 93.81 80 SER A C 1
ATOM 591 O O . SER A 1 80 ? -5.186 -1.032 1.251 1.00 93.81 80 SER A O 1
ATOM 593 N N . LYS A 1 81 ? -6.219 -2.313 -0.280 1.00 92.88 81 LYS A N 1
ATOM 594 C CA . LYS A 1 81 ? -7.582 -1.835 0.025 1.00 92.88 81 LYS A CA 1
ATOM 595 C C . LYS A 1 81 ? -7.950 -2.042 1.493 1.00 92.88 81 LYS A C 1
ATOM 597 O O . LYS A 1 81 ? -8.616 -1.191 2.081 1.00 92.88 81 LYS A O 1
ATOM 602 N N . ASP A 1 82 ? -7.513 -3.150 2.081 1.00 94.12 82 ASP A N 1
ATOM 603 C CA . ASP A 1 82 ? -7.801 -3.511 3.468 1.00 94.12 82 ASP A CA 1
ATOM 604 C C . ASP A 1 82 ? -7.130 -2.564 4.457 1.00 94.12 82 ASP A C 1
ATOM 606 O O . ASP A 1 82 ? -7.772 -2.103 5.402 1.00 94.12 82 ASP A O 1
ATOM 610 N N . PHE A 1 83 ? -5.871 -2.201 4.203 1.00 94.44 83 PHE A N 1
ATOM 611 C CA . PHE A 1 83 ? -5.176 -1.204 5.008 1.00 94.44 83 PHE A CA 1
ATOM 612 C C . PHE A 1 83 ? -5.857 0.163 4.915 1.00 94.44 83 PHE A C 1
ATOM 614 O O . PHE A 1 83 ? -6.171 0.752 5.950 1.00 94.44 83 PHE A O 1
ATOM 621 N N . TYR A 1 84 ? -6.162 0.640 3.702 1.00 92.81 84 TYR A N 1
ATOM 622 C CA . TYR A 1 84 ? -6.882 1.905 3.523 1.00 92.81 84 TYR A CA 1
ATOM 623 C C . TYR A 1 84 ? -8.243 1.903 4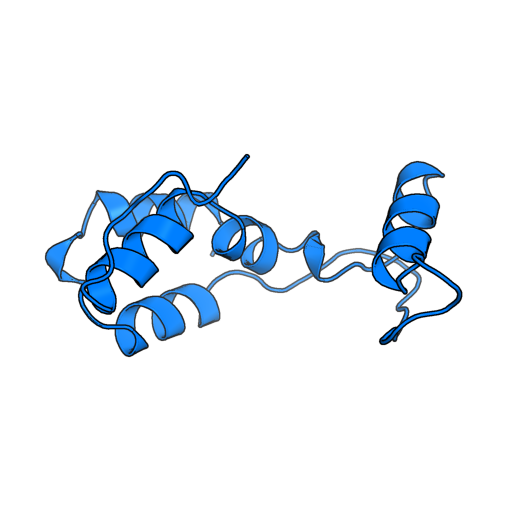.226 1.00 92.81 84 TYR A C 1
ATOM 625 O O . TYR A 1 84 ? -8.582 2.867 4.911 1.00 92.81 84 TYR A O 1
ATOM 633 N N . SER A 1 85 ? -8.994 0.806 4.122 1.00 91.88 85 SER A N 1
ATOM 634 C CA . SER A 1 85 ? -10.298 0.658 4.778 1.00 91.88 85 SER A CA 1
ATOM 635 C C . SER A 1 85 ? -10.176 0.675 6.302 1.00 91.88 85 SER A C 1
ATOM 637 O O . SER A 1 85 ? -10.973 1.326 6.980 1.00 91.88 85 SER A O 1
ATOM 639 N N . ALA A 1 86 ? -9.163 0.000 6.856 1.00 92.62 86 ALA A N 1
ATOM 640 C CA . ALA A 1 86 ? -8.896 0.004 8.289 1.00 92.62 86 ALA A CA 1
ATOM 641 C C . ALA A 1 86 ? -8.536 1.411 8.788 1.00 92.62 86 ALA A C 1
ATOM 643 O O . ALA A 1 86 ? -9.095 1.868 9.785 1.00 92.62 86 ALA A O 1
ATOM 644 N N . VAL A 1 87 ? -7.651 2.121 8.078 1.00 93.12 87 VAL A N 1
ATOM 645 C CA . VAL A 1 87 ? -7.249 3.495 8.423 1.00 93.12 87 VAL A CA 1
ATOM 646 C C . VAL A 1 87 ? -8.447 4.440 8.363 1.00 93.12 87 VAL A C 1
ATOM 648 O O . VAL A 1 87 ? -8.690 5.170 9.322 1.00 93.12 87 VAL A O 1
ATOM 651 N N . ALA A 1 88 ? -9.229 4.398 7.282 1.00 91.12 88 ALA A N 1
ATOM 652 C CA . ALA A 1 88 ? -10.424 5.225 7.133 1.00 91.12 88 ALA A CA 1
ATOM 653 C C . ALA A 1 88 ? -11.403 4.994 8.293 1.00 91.12 88 ALA A C 1
ATOM 655 O O . ALA A 1 88 ? -11.799 5.945 8.968 1.00 91.12 88 ALA A O 1
ATOM 656 N N . LYS A 1 89 ? -11.688 3.726 8.619 1.00 90.88 89 LYS A N 1
ATOM 657 C CA . LYS A 1 89 ? -12.541 3.360 9.755 1.00 90.88 89 LYS A CA 1
ATOM 658 C C . LYS A 1 89 ? -12.003 3.889 11.087 1.00 90.88 89 LYS A C 1
ATOM 660 O O . LYS A 1 89 ? -12.775 4.438 11.868 1.00 90.88 89 LYS A O 1
ATOM 665 N N . ALA A 1 90 ? -10.703 3.757 11.346 1.00 92.06 90 ALA A N 1
ATOM 666 C CA . ALA A 1 90 ? -10.084 4.225 12.587 1.00 92.06 90 ALA A CA 1
ATOM 667 C C . ALA A 1 90 ? -10.086 5.755 12.743 1.00 92.06 90 ALA A C 1
ATOM 669 O O . ALA A 1 90 ? -10.047 6.258 13.863 1.00 92.06 90 ALA A O 1
ATOM 670 N N . HIS A 1 91 ? -10.160 6.494 11.634 1.00 92.31 91 HIS A N 1
ATOM 671 C CA . HIS A 1 91 ? -10.313 7.950 11.624 1.00 92.31 91 HIS A CA 1
ATOM 672 C C . HIS A 1 91 ? -11.773 8.419 11.502 1.00 92.31 91 HIS A C 1
ATOM 674 O O . HIS A 1 91 ? -12.017 9.623 11.471 1.00 92.31 91 HIS A O 1
ATOM 680 N N . GLY A 1 92 ? -12.745 7.501 11.432 1.00 89.94 92 GLY A N 1
ATOM 681 C CA . GLY A 1 92 ? -14.155 7.843 11.219 1.00 89.94 92 GLY A CA 1
ATOM 682 C C . GLY A 1 92 ? -14.444 8.442 9.838 1.00 89.94 92 GLY A C 1
ATOM 683 O O . GLY A 1 92 ? -15.428 9.158 9.674 1.00 89.94 92 GLY A O 1
ATOM 684 N N . ILE A 1 93 ? -13.583 8.175 8.855 1.00 89.50 93 ILE A N 1
ATOM 685 C CA . ILE A 1 93 ? -13.714 8.649 7.476 1.00 89.50 93 ILE A CA 1
ATOM 686 C C . ILE A 1 93 ? -14.519 7.607 6.681 1.00 89.50 93 ILE A C 1
ATOM 688 O O . ILE A 1 93 ? -14.261 6.406 6.825 1.00 89.50 93 ILE A O 1
ATOM 692 N N . PRO A 1 94 ? -15.481 8.024 5.836 1.00 80.19 94 PRO A N 1
ATOM 693 C CA . PRO A 1 94 ? -16.156 7.120 4.915 1.00 80.19 94 PRO A CA 1
ATOM 694 C C . PRO A 1 94 ? -15.151 6.368 4.037 1.00 80.19 94 PRO A C 1
ATOM 696 O O . PRO A 1 94 ? -14.241 6.962 3.461 1.00 80.19 94 PRO A O 1
ATOM 699 N N . VAL A 1 95 ? -15.330 5.053 3.904 1.00 70.88 95 VAL A N 1
ATOM 700 C CA . VAL A 1 95 ? -14.575 4.243 2.938 1.00 70.88 95 VAL A CA 1
ATOM 701 C C . VAL A 1 95 ? -15.194 4.458 1.553 1.00 70.88 95 VAL A C 1
ATOM 703 O O . VAL A 1 95 ? -15.870 3.591 1.008 1.00 70.88 95 VAL A O 1
ATOM 706 N N . GLU A 1 96 ? -15.040 5.655 0.994 1.00 67.44 96 GLU A N 1
ATOM 707 C CA . GLU A 1 96 ? -15.198 5.853 -0.450 1.00 67.44 96 GLU A CA 1
ATOM 708 C C . GLU A 1 96 ? -14.129 5.016 -1.177 1.00 67.44 96 GLU A C 1
ATOM 710 O O . GLU A 1 96 ? -13.126 4.648 -0.554 1.00 67.44 96 GLU A O 1
ATOM 715 N N . PRO A 1 97 ? -14.309 4.644 -2.459 1.00 57.38 97 PRO A N 1
ATOM 716 C CA . PRO A 1 97 ? -13.329 3.823 -3.160 1.00 57.38 97 PRO A CA 1
ATOM 717 C C . PRO A 1 97 ? -12.014 4.600 -3.299 1.00 57.38 97 PRO A C 1
ATOM 719 O O . PRO A 1 97 ? -11.794 5.323 -4.262 1.00 57.38 97 PRO A O 1
ATOM 722 N N . LEU A 1 98 ? -11.120 4.430 -2.325 1.00 54.59 98 LEU A N 1
ATOM 723 C CA . LEU A 1 98 ? -9.808 5.073 -2.253 1.00 54.59 98 LEU A CA 1
ATOM 724 C C . LEU A 1 98 ? -8.811 4.530 -3.286 1.00 54.59 98 LEU A C 1
ATOM 726 O O . LEU A 1 98 ? -7.626 4.835 -3.206 1.00 54.59 98 LEU A O 1
ATOM 730 N N . ILE A 1 99 ? -9.263 3.737 -4.260 1.00 48.12 99 ILE A N 1
ATOM 731 C CA . ILE A 1 99 ? -8.414 3.210 -5.326 1.00 48.12 99 ILE A CA 1
ATOM 732 C C . ILE A 1 99 ? -9.208 3.205 -6.637 1.00 48.12 99 ILE A C 1
ATOM 734 O O . ILE A 1 99 ? -10.102 2.371 -6.814 1.00 48.12 99 ILE A O 1
ATOM 738 N N . ALA A 1 100 ? -8.868 4.146 -7.521 1.00 40.03 100 ALA A N 1
ATOM 739 C CA . ALA A 1 100 ? -9.059 4.031 -8.965 1.00 40.03 100 ALA A CA 1
ATOM 740 C C . ALA A 1 100 ? -7.833 3.340 -9.574 1.00 40.03 100 ALA A C 1
ATOM 742 O O . ALA A 1 100 ? -6.712 3.628 -9.093 1.00 40.03 100 ALA A O 1
#

Secondary structure (DSSP, 8-state):
--HHHHHHHHHH-TTS--SHHHHHHHHTTS------SEE----SEEETTEEHHHHHHHHHHTT--EE-GGGSHHHHHHTSHHHHHHHHHHTT--------

Nearest PDB structures (foldseek):
  6mrk-assembly1_A  TM=2.121E-01  e=4.291E+00  Drosophila melanogaster